Protein AF-A0A3B0XRI1-F1 (afdb_monomer_lite)

Foldseek 3Di:
DDPDPLVVLVVDLVSCLVVLVVVCVVDPDDDDSNCVSVVCVVCVVVVVVVCVVVVVVVVVVVVVVVVVD

Radius of gyration: 17.51 Å; chains: 1; bounding box: 32×22×46 Å

Structure (mmCIF, N/CA/C/O backbone):
data_AF-A0A3B0XRI1-F1
#
_entry.id   AF-A0A3B0XRI1-F1
#
loop_
_atom_site.group_PDB
_atom_site.id
_atom_site.type_symbol
_atom_site.label_atom_id
_atom_site.label_alt_id
_atom_site.label_comp_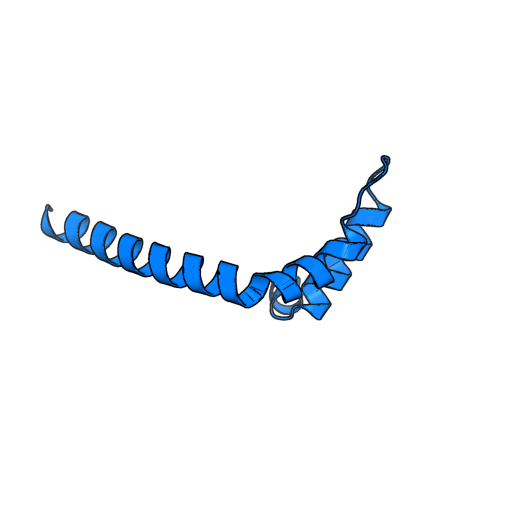id
_atom_site.label_asym_id
_atom_site.label_entity_id
_atom_site.label_seq_id
_atom_site.pdbx_PDB_ins_code
_atom_site.Cartn_x
_atom_site.Cartn_y
_atom_site.Cartn_z
_atom_site.occupancy
_atom_site.B_iso_or_equiv
_atom_site.auth_seq_id
_atom_site.auth_comp_id
_atom_site.auth_asym_id
_atom_site.auth_atom_id
_atom_site.pdbx_PDB_model_num
ATOM 1 N N . MET A 1 1 ? -17.179 11.001 -18.685 1.00 41.31 1 MET A N 1
ATOM 2 C CA . MET A 1 1 ? -16.175 10.895 -17.602 1.00 41.31 1 MET A CA 1
ATOM 3 C C . MET A 1 1 ? -15.812 9.431 -17.540 1.00 41.31 1 MET A C 1
ATOM 5 O O . MET A 1 1 ? -16.735 8.640 -17.561 1.00 41.31 1 MET A O 1
ATOM 9 N N . ILE A 1 2 ? -14.536 9.070 -17.655 1.00 43.75 2 ILE A N 1
ATOM 10 C CA . ILE A 1 2 ? -14.151 7.682 -17.954 1.00 43.75 2 ILE A CA 1
ATOM 11 C C . ILE A 1 2 ? -14.581 6.752 -16.807 1.00 43.75 2 ILE A C 1
ATOM 13 O O . ILE A 1 2 ? -14.064 6.861 -15.696 1.00 43.75 2 ILE A O 1
ATOM 17 N N . ASP A 1 3 ? -15.531 5.875 -17.138 1.00 53.66 3 ASP A N 1
ATOM 18 C CA . ASP A 1 3 ? -16.127 4.761 -16.387 1.00 53.66 3 ASP A CA 1
ATOM 19 C C . ASP A 1 3 ? -15.115 3.658 -16.019 1.00 53.66 3 ASP A C 1
ATOM 21 O O . ASP A 1 3 ? -15.292 2.487 -16.347 1.00 53.66 3 ASP A O 1
ATOM 25 N N . GLU A 1 4 ? -14.012 4.000 -15.363 1.00 64.81 4 GLU A N 1
ATOM 26 C CA . GLU A 1 4 ? -13.113 2.987 -14.808 1.00 64.81 4 GLU A CA 1
ATOM 27 C C . GLU A 1 4 ? -13.370 2.896 -13.297 1.00 64.81 4 GLU A C 1
ATOM 29 O O . GLU A 1 4 ? -13.424 3.903 -12.599 1.00 64.81 4 GLU A O 1
ATOM 34 N N . ASP A 1 5 ? -13.584 1.694 -12.763 1.00 74.94 5 ASP A N 1
ATOM 35 C CA . ASP A 1 5 ? -13.660 1.467 -11.318 1.00 74.94 5 ASP A CA 1
ATOM 36 C C . ASP A 1 5 ? -12.224 1.317 -10.790 1.00 74.94 5 ASP A C 1
ATOM 38 O O . ASP A 1 5 ? -11.681 0.218 -10.625 1.00 74.94 5 ASP A O 1
ATOM 42 N N . TRP A 1 6 ? -11.547 2.459 -10.635 1.00 71.88 6 TRP A N 1
ATOM 43 C CA . TRP A 1 6 ? -10.142 2.518 -10.211 1.00 71.88 6 TRP A CA 1
ATOM 44 C C . TRP A 1 6 ? -9.961 1.857 -8.842 1.00 71.88 6 TRP A C 1
ATOM 46 O O . TRP A 1 6 ? -8.971 1.163 -8.622 1.00 71.88 6 TRP A O 1
ATOM 56 N N . LEU A 1 7 ? -10.945 2.011 -7.949 1.00 79.56 7 LEU A N 1
ATOM 57 C CA . LEU A 1 7 ? -10.927 1.389 -6.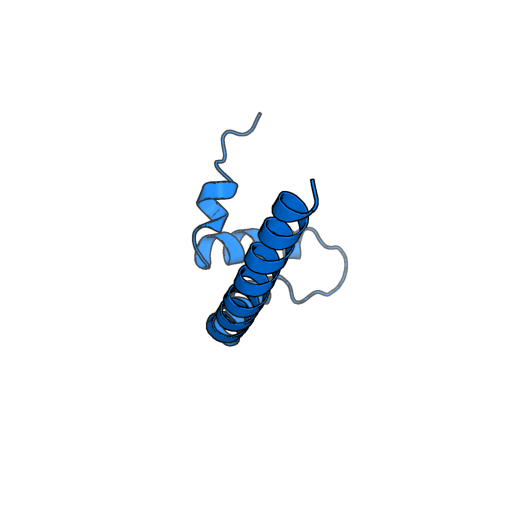627 1.00 79.56 7 LEU A CA 1
ATOM 58 C C . LEU A 1 7 ? -10.980 -0.137 -6.722 1.00 79.56 7 LEU A C 1
ATOM 60 O O . LEU A 1 7 ? -10.186 -0.800 -6.057 1.00 79.56 7 LEU A O 1
ATOM 64 N N . ARG A 1 8 ? -11.824 -0.708 -7.595 1.00 82.19 8 ARG A N 1
ATOM 65 C CA . ARG A 1 8 ? -11.774 -2.155 -7.878 1.00 82.19 8 ARG A CA 1
ATOM 66 C C . ARG A 1 8 ? -10.447 -2.587 -8.476 1.00 82.19 8 ARG A C 1
ATOM 68 O O . ARG A 1 8 ? -9.958 -3.659 -8.139 1.00 82.19 8 ARG A O 1
ATOM 75 N N . SER A 1 9 ? -9.854 -1.771 -9.342 1.00 79.62 9 SER A N 1
ATOM 76 C CA . SER A 1 9 ? -8.557 -2.096 -9.943 1.00 79.62 9 SER A CA 1
ATOM 77 C C . SER A 1 9 ? -7.463 -2.197 -8.874 1.00 79.62 9 SER A C 1
ATOM 79 O O . SER A 1 9 ? -6.639 -3.102 -8.926 1.00 79.62 9 SER A O 1
ATOM 81 N N . TYR A 1 10 ? -7.504 -1.357 -7.839 1.00 87.00 10 TYR A N 1
ATOM 82 C CA . TYR A 1 10 ? -6.558 -1.418 -6.719 1.00 87.00 10 TYR A CA 1
ATOM 83 C C . TYR A 1 10 ? -6.824 -2.538 -5.709 1.00 87.00 10 TYR A C 1
ATOM 85 O O . TYR A 1 10 ? -6.008 -2.745 -4.817 1.00 87.00 10 TYR A O 1
ATOM 93 N N . ALA A 1 11 ? -7.920 -3.290 -5.844 1.00 88.94 11 ALA A N 1
ATOM 94 C CA . ALA A 1 11 ? -8.202 -4.428 -4.969 1.00 88.94 11 ALA A CA 1
ATOM 95 C C . ALA A 1 11 ? -7.227 -5.603 -5.176 1.00 88.94 11 ALA A C 1
ATOM 97 O O . ALA A 1 11 ? -7.195 -6.525 -4.365 1.00 88.94 11 ALA A O 1
ATOM 98 N N . THR A 1 12 ? -6.447 -5.583 -6.261 1.00 91.81 12 THR A N 1
ATOM 99 C CA . THR A 1 12 ? -5.465 -6.621 -6.600 1.00 91.81 12 THR A CA 1
ATOM 100 C C . THR A 1 12 ? -4.083 -6.009 -6.773 1.00 91.81 12 THR A C 1
ATOM 102 O O . THR A 1 12 ? -3.949 -4.872 -7.236 1.00 91.81 12 THR A O 1
ATOM 105 N N . VAL A 1 13 ? -3.044 -6.777 -6.446 1.00 92.81 13 VAL A N 1
ATOM 106 C CA . VAL A 1 13 ? -1.654 -6.341 -6.622 1.00 92.81 13 VAL A CA 1
ATOM 107 C C . VAL A 1 13 ? -1.359 -6.072 -8.099 1.00 92.81 13 VAL A C 1
ATOM 109 O O . VAL A 1 13 ? -0.701 -5.091 -8.426 1.00 92.81 13 VAL A O 1
ATOM 112 N N . GLU A 1 14 ? -1.912 -6.877 -9.001 1.00 93.06 14 GLU A N 1
ATOM 113 C CA . GLU A 1 14 ? -1.754 -6.755 -10.452 1.00 93.06 14 GLU A CA 1
ATOM 114 C C . GLU A 1 14 ? -2.358 -5.448 -10.982 1.00 93.06 14 GLU A C 1
ATOM 116 O O . GLU A 1 14 ? -1.828 -4.825 -11.907 1.00 93.06 14 GLU A O 1
ATOM 121 N N . GLY A 1 15 ? -3.480 -5.009 -10.409 1.00 92.31 15 GLY A N 1
ATOM 122 C CA . GLY A 1 15 ? -4.086 -3.737 -10.778 1.00 92.31 15 GLY A CA 1
ATOM 123 C C . GLY A 1 15 ? -3.338 -2.532 -10.203 1.00 92.31 15 GLY A C 1
ATOM 124 O O . GLY A 1 15 ? -3.201 -1.523 -10.901 1.00 92.31 15 GLY A O 1
ATOM 125 N N . ILE A 1 16 ? -2.763 -2.653 -9.000 1.00 93.31 16 ILE A N 1
ATOM 126 C CA . ILE A 1 16 ? -1.826 -1.656 -8.453 1.00 93.31 16 ILE A CA 1
ATOM 127 C C . ILE A 1 16 ? -0.583 -1.554 -9.348 1.00 93.31 16 ILE A C 1
ATOM 129 O O . ILE A 1 16 ? -0.218 -0.460 -9.773 1.00 93.31 16 ILE A O 1
ATOM 133 N N . GLU A 1 17 ? 0.025 -2.682 -9.708 1.00 94.69 17 GLU A N 1
ATOM 134 C CA . GLU A 1 17 ? 1.191 -2.760 -10.593 1.00 94.69 17 GLU A CA 1
ATOM 135 C C . GLU A 1 17 ? 0.923 -2.108 -11.953 1.00 94.69 17 GLU A C 1
ATOM 137 O O . GLU A 1 17 ? 1.707 -1.282 -12.424 1.00 94.69 17 GLU A O 1
ATOM 142 N N . ARG A 1 18 ? -0.238 -2.384 -12.557 1.00 92.88 18 ARG A N 1
ATOM 143 C CA . ARG A 1 18 ? -0.647 -1.756 -13.819 1.00 92.88 18 ARG A CA 1
ATOM 144 C C . ARG A 1 18 ? -0.774 -0.241 -13.700 1.00 92.88 18 ARG A C 1
ATOM 146 O O . ARG A 1 18 ? -0.408 0.484 -14.626 1.00 92.88 18 ARG A O 1
ATOM 153 N N . ALA A 1 19 ? -1.307 0.253 -12.589 1.00 92.31 19 ALA A N 1
ATOM 154 C CA . ALA A 1 19 ? -1.415 1.686 -12.363 1.00 92.31 19 ALA A CA 1
ATOM 155 C C . ALA A 1 19 ? -0.043 2.334 -12.166 1.00 92.31 19 ALA A C 1
ATOM 157 O O . ALA A 1 19 ? 0.237 3.355 -12.793 1.00 92.31 19 ALA A O 1
ATOM 158 N N . LEU A 1 20 ? 0.833 1.707 -11.381 1.00 94.56 20 LEU A N 1
ATOM 159 C CA . LEU A 1 20 ? 2.206 2.163 -11.187 1.00 94.56 20 LEU A CA 1
ATOM 160 C C . LEU A 1 20 ? 2.991 2.189 -12.507 1.00 94.56 20 LEU A C 1
ATOM 162 O O . LEU A 1 20 ? 3.668 3.177 -12.788 1.00 94.56 20 LEU A O 1
ATOM 166 N N . PHE A 1 21 ? 2.810 1.188 -13.373 1.00 94.06 21 PHE A N 1
ATOM 167 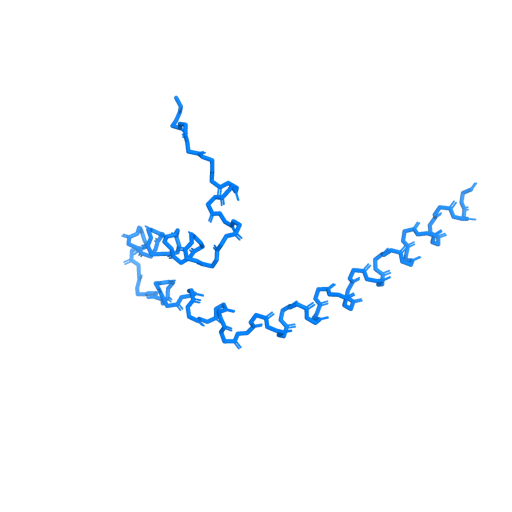C CA . PHE A 1 21 ? 3.377 1.167 -14.724 1.00 94.06 21 PHE A CA 1
ATOM 168 C C . PHE A 1 21 ? 2.852 2.311 -15.610 1.00 94.06 21 PHE A C 1
ATOM 170 O O . PHE A 1 21 ? 3.612 2.972 -16.314 1.00 94.06 21 PHE A O 1
ATOM 177 N N . ARG A 1 22 ? 1.546 2.612 -15.569 1.00 92.56 22 ARG A N 1
ATOM 178 C CA . ARG A 1 22 ? 0.984 3.760 -16.312 1.00 92.56 22 ARG A CA 1
ATOM 179 C C . ARG A 1 22 ? 1.526 5.095 -15.797 1.00 92.56 22 ARG A C 1
ATOM 181 O O . ARG A 1 22 ? 1.715 6.020 -16.587 1.00 92.56 22 ARG A O 1
ATOM 188 N N . ILE A 1 23 ? 1.730 5.213 -14.485 1.00 93.06 23 ILE A N 1
ATOM 189 C CA . ILE A 1 23 ? 2.255 6.426 -13.849 1.00 93.06 23 ILE A CA 1
ATOM 190 C C . ILE A 1 23 ? 3.739 6.599 -14.179 1.00 93.06 23 ILE A C 1
ATOM 192 O O . ILE A 1 23 ? 4.139 7.709 -14.528 1.00 93.06 23 ILE A O 1
ATOM 196 N N . SER A 1 24 ? 4.534 5.526 -14.144 1.00 95.88 24 SER A N 1
ATOM 197 C CA . SER A 1 24 ? 5.975 5.578 -14.421 1.00 95.88 24 SER A CA 1
ATOM 198 C C . SER A 1 24 ? 6.277 6.189 -15.793 1.00 95.88 24 SER A C 1
ATOM 200 O O . SER A 1 24 ? 7.163 7.037 -15.896 1.00 95.88 24 SER A O 1
ATOM 202 N N . GLY A 1 25 ? 5.478 5.858 -16.817 1.00 94.56 25 GLY A N 1
ATOM 203 C CA . GLY A 1 25 ? 5.607 6.407 -18.172 1.00 94.56 25 GLY A CA 1
ATOM 204 C C . GLY A 1 25 ? 5.208 7.882 -18.321 1.00 94.56 25 GLY A C 1
ATOM 205 O O . GLY A 1 25 ? 5.548 8.509 -19.322 1.00 94.56 25 GLY A O 1
ATOM 206 N N . ARG A 1 26 ? 4.496 8.465 -17.346 1.00 95.50 26 ARG A N 1
ATOM 207 C CA . ARG A 1 26 ? 4.129 9.896 -17.338 1.00 95.50 26 ARG A CA 1
ATOM 208 C C . ARG A 1 26 ? 5.166 10.767 -16.629 1.00 95.50 26 ARG A C 1
ATOM 210 O O . ARG A 1 26 ? 5.137 11.989 -16.774 1.00 95.50 26 ARG A O 1
ATOM 217 N N . ILE A 1 27 ? 6.064 10.163 -15.852 1.00 94.75 27 ILE A N 1
ATOM 218 C CA . ILE A 1 27 ? 7.093 10.877 -15.099 1.00 94.75 27 ILE A CA 1
ATOM 219 C C . ILE A 1 27 ? 8.288 11.159 -16.011 1.00 94.75 27 ILE A C 1
ATOM 221 O O . ILE A 1 27 ? 8.873 10.258 -16.600 1.00 94.75 27 ILE A O 1
ATOM 225 N N . ARG A 1 28 ? 8.665 12.439 -16.111 1.00 93.19 28 ARG A N 1
ATOM 226 C CA . ARG A 1 28 ? 9.725 12.917 -17.019 1.00 93.19 28 ARG A CA 1
ATOM 227 C C . ARG A 1 28 ? 11.144 12.516 -16.606 1.00 93.19 28 ARG A C 1
ATOM 229 O O . ARG A 1 28 ? 12.045 12.564 -17.434 1.00 93.19 28 ARG A O 1
ATOM 236 N N . PHE A 1 29 ? 11.354 12.184 -15.337 1.00 93.88 29 PHE A N 1
ATOM 237 C CA . PHE A 1 29 ? 12.658 11.816 -14.791 1.00 93.88 29 PHE A CA 1
ATOM 238 C C . PHE A 1 29 ? 12.754 10.309 -14.527 1.00 93.88 29 PHE A C 1
ATOM 240 O O . PHE A 1 29 ? 11.743 9.613 -14.397 1.00 93.88 29 PHE A O 1
ATOM 247 N N . LYS A 1 30 ? 13.992 9.805 -14.433 1.00 93.00 30 LYS A N 1
ATOM 248 C CA . LYS A 1 30 ? 14.268 8.397 -14.122 1.00 93.00 30 LYS A CA 1
ATOM 249 C C . LYS A 1 30 ? 13.602 8.016 -12.797 1.00 93.00 30 LYS A C 1
ATOM 251 O O . LYS A 1 30 ? 13.833 8.664 -11.781 1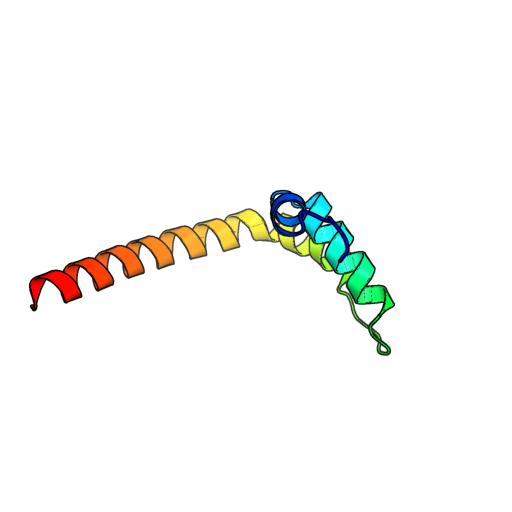.00 93.00 30 LYS A O 1
ATOM 256 N N . ASN A 1 31 ? 12.791 6.967 -12.821 1.00 95.12 31 ASN A N 1
ATOM 257 C CA . ASN A 1 31 ? 12.042 6.474 -11.672 1.00 95.12 31 ASN A CA 1
ATOM 258 C C . ASN A 1 31 ? 11.947 4.944 -11.729 1.00 95.12 31 ASN A C 1
ATOM 260 O O . ASN A 1 31 ? 12.149 4.362 -12.793 1.00 95.12 31 ASN A O 1
ATOM 264 N N . ASN A 1 32 ? 11.600 4.326 -10.600 1.00 94.81 32 ASN A N 1
ATOM 265 C CA . ASN A 1 32 ? 11.461 2.872 -10.465 1.00 94.81 32 ASN A CA 1
ATOM 266 C C . ASN A 1 32 ? 10.008 2.473 -10.148 1.00 94.81 32 ASN A C 1
ATOM 268 O O . ASN A 1 32 ? 9.756 1.430 -9.558 1.00 94.81 32 ASN A O 1
ATOM 272 N N . LEU A 1 33 ? 9.021 3.315 -10.492 1.00 94.56 33 LEU A N 1
ATOM 273 C CA . LEU A 1 33 ? 7.626 3.029 -10.132 1.00 94.56 33 LEU A CA 1
ATOM 274 C C . LEU A 1 33 ? 7.085 1.786 -10.839 1.00 94.56 33 LEU A C 1
ATOM 276 O O . LEU A 1 33 ? 6.239 1.105 -10.274 1.00 94.56 33 LEU A O 1
ATOM 280 N N . ALA A 1 34 ? 7.587 1.462 -12.034 1.00 94.00 34 ALA A N 1
ATOM 281 C CA . ALA A 1 34 ? 7.207 0.235 -12.733 1.00 94.00 34 ALA A CA 1
ATOM 282 C C . ALA A 1 34 ? 7.504 -1.032 -11.905 1.00 94.00 34 ALA A C 1
ATOM 284 O O . ALA A 1 34 ? 6.760 -2.002 -12.012 1.00 94.00 34 ALA A O 1
ATOM 285 N N . ASP A 1 35 ? 8.519 -0.989 -11.038 1.00 94.75 35 ASP A N 1
ATOM 286 C CA . ASP A 1 35 ? 8.923 -2.106 -10.178 1.00 94.75 35 ASP A CA 1
ATOM 287 C C . ASP A 1 35 ? 8.113 -2.165 -8.870 1.00 94.75 35 ASP A C 1
ATOM 289 O O . ASP A 1 35 ? 8.161 -3.153 -8.136 1.00 94.75 35 ASP A O 1
ATOM 293 N N . GLY A 1 36 ? 7.311 -1.134 -8.581 1.00 94.19 36 GLY A N 1
ATOM 294 C CA . GLY A 1 36 ? 6.615 -0.995 -7.302 1.00 94.19 36 GLY A CA 1
ATOM 295 C C . GLY A 1 36 ? 5.580 -2.092 -7.024 1.00 94.19 36 GLY A C 1
ATOM 296 O O . GLY A 1 36 ? 5.269 -2.356 -5.865 1.00 94.19 36 GLY A O 1
ATOM 297 N N . GLY A 1 37 ? 5.078 -2.782 -8.056 1.00 94.56 37 GLY A N 1
ATOM 298 C CA . GLY A 1 37 ? 4.252 -3.981 -7.875 1.00 94.56 37 GLY A CA 1
ATOM 299 C C . GLY A 1 37 ? 5.033 -5.142 -7.251 1.00 94.56 37 GLY A C 1
ATOM 300 O O . GLY A 1 37 ? 4.530 -5.827 -6.359 1.00 94.56 37 GLY A O 1
ATOM 301 N N . GLN A 1 38 ? 6.289 -5.330 -7.662 1.00 94.81 38 GLN A N 1
ATOM 302 C CA . GLN A 1 38 ? 7.167 -6.337 -7.075 1.00 94.81 38 GLN A CA 1
ATOM 303 C C . GLN A 1 38 ? 7.579 -5.954 -5.653 1.00 94.81 38 GLN A C 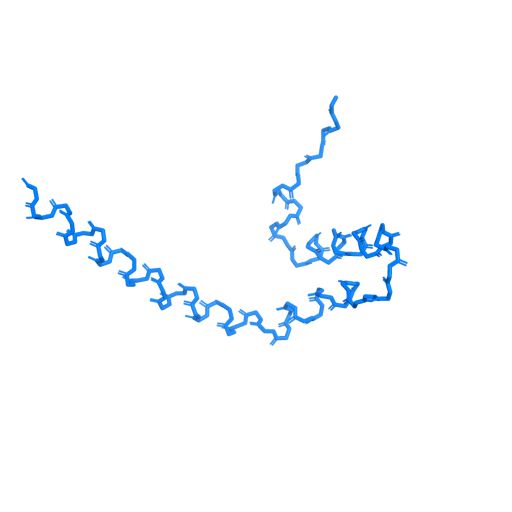1
ATOM 305 O O . GLN A 1 38 ? 7.548 -6.804 -4.762 1.00 94.81 38 GLN A O 1
ATOM 310 N N . ASP A 1 39 ? 7.891 -4.679 -5.418 1.00 95.56 39 ASP A N 1
ATOM 311 C CA . ASP A 1 39 ? 8.191 -4.187 -4.072 1.00 95.56 39 ASP A CA 1
ATOM 312 C C . ASP A 1 39 ? 7.004 -4.381 -3.125 1.00 95.56 39 ASP A C 1
ATOM 314 O O . ASP A 1 39 ? 7.191 -4.831 -1.993 1.00 95.56 39 ASP A O 1
ATOM 318 N N . LEU A 1 40 ? 5.778 -4.124 -3.595 1.00 94.94 40 LEU A N 1
ATOM 319 C CA . LEU A 1 40 ? 4.564 -4.383 -2.827 1.00 94.94 40 LEU A CA 1
ATOM 320 C C . LEU A 1 40 ? 4.434 -5.868 -2.466 1.00 94.94 40 LEU A C 1
ATOM 322 O O . LEU A 1 40 ? 4.149 -6.175 -1.313 1.00 94.94 40 LEU A O 1
ATOM 326 N N . ARG A 1 41 ? 4.683 -6.794 -3.403 1.00 95.75 41 ARG A N 1
ATOM 327 C CA . ARG A 1 41 ? 4.657 -8.242 -3.114 1.00 95.75 41 ARG A CA 1
ATOM 328 C C . ARG A 1 41 ? 5.688 -8.635 -2.063 1.00 95.75 41 ARG A C 1
ATOM 330 O O . ARG A 1 41 ? 5.351 -9.348 -1.121 1.00 95.75 41 ARG A O 1
ATOM 337 N N . ASN A 1 42 ? 6.913 -8.136 -2.197 1.00 97.44 42 ASN A N 1
ATOM 338 C CA . ASN A 1 42 ? 8.011 -8.453 -1.283 1.00 97.44 42 ASN A CA 1
ATOM 339 C C . ASN A 1 42 ? 7.726 -7.990 0.155 1.00 97.44 42 ASN A C 1
ATOM 341 O O . ASN A 1 42 ? 8.134 -8.653 1.106 1.00 97.44 42 ASN A O 1
ATOM 345 N N . HIS A 1 43 ? 7.009 -6.875 0.319 1.00 96.88 43 HIS A N 1
ATOM 346 C CA . HIS A 1 43 ? 6.749 -6.263 1.624 1.00 96.88 43 HIS A CA 1
ATOM 347 C C . HIS A 1 43 ? 5.305 -6.427 2.112 1.00 96.88 43 HIS A C 1
ATOM 349 O O . HIS A 1 43 ? 4.972 -5.911 3.179 1.00 96.88 43 HIS A O 1
ATOM 355 N N . TYR A 1 44 ? 4.450 -7.152 1.383 1.00 95.38 44 TYR A N 1
ATOM 356 C CA . TYR A 1 44 ? 3.016 -7.227 1.677 1.00 95.38 44 TYR A CA 1
ATOM 357 C C . TYR A 1 44 ? 2.747 -7.689 3.113 1.00 95.38 44 TYR A C 1
ATOM 359 O O . TYR A 1 44 ? 1.973 -7.065 3.832 1.00 95.38 44 TYR A O 1
ATOM 367 N N . GLY A 1 45 ? 3.449 -8.733 3.567 1.00 97.19 45 GLY A N 1
ATOM 368 C CA . GLY A 1 45 ? 3.300 -9.251 4.929 1.00 97.19 45 GLY A CA 1
ATOM 369 C C . GLY A 1 45 ? 3.740 -8.263 6.015 1.00 97.19 45 GLY A C 1
ATOM 370 O O . GLY A 1 45 ? 3.102 -8.184 7.062 1.00 97.19 45 GLY A O 1
ATOM 371 N N . ALA A 1 46 ? 4.792 -7.474 5.769 1.00 98.12 46 ALA A N 1
ATOM 372 C CA . ALA A 1 46 ? 5.247 -6.451 6.712 1.00 98.12 46 ALA A CA 1
ATOM 373 C C . ALA A 1 46 ? 4.244 -5.290 6.797 1.00 98.12 46 ALA A C 1
ATOM 375 O O . ALA A 1 46 ? 3.843 -4.900 7.891 1.00 98.12 46 ALA A O 1
ATOM 376 N N . LEU A 1 47 ? 3.768 -4.810 5.644 1.00 96.62 47 LEU A N 1
ATOM 377 C CA . LEU A 1 47 ? 2.730 -3.780 5.560 1.00 96.62 47 LEU A CA 1
ATOM 378 C C . LEU A 1 47 ? 1.430 -4.234 6.237 1.00 96.62 47 LEU A C 1
ATOM 380 O O . LEU A 1 47 ? 0.805 -3.461 6.963 1.00 96.62 47 LEU A O 1
ATOM 384 N N . GLU A 1 48 ? 1.031 -5.493 6.041 1.00 96.75 48 GLU A N 1
ATOM 385 C CA . GLU A 1 48 ? -0.135 -6.074 6.705 1.00 96.75 48 GLU A CA 1
ATOM 386 C C . GLU A 1 48 ? 0.044 -6.121 8.228 1.00 96.75 48 GLU A C 1
ATOM 388 O O . GLU A 1 48 ? -0.867 -5.741 8.970 1.00 96.75 48 GLU A O 1
ATOM 393 N N . ALA A 1 49 ? 1.208 -6.562 8.710 1.00 98.31 49 ALA A N 1
ATOM 394 C CA . ALA A 1 49 ? 1.506 -6.613 10.137 1.00 98.31 49 ALA A CA 1
ATOM 395 C C . ALA A 1 49 ? 1.467 -5.214 10.775 1.00 98.31 49 ALA A C 1
ATOM 397 O O . ALA A 1 49 ? 0.830 -5.030 11.819 1.00 98.31 49 ALA A O 1
ATOM 398 N N . ASP A 1 50 ? 2.076 -4.224 10.121 1.00 98.25 50 ASP A N 1
ATOM 399 C CA . ASP A 1 50 ? 2.066 -2.831 10.564 1.00 98.25 50 ASP A CA 1
ATOM 400 C C . ASP A 1 50 ? 0.647 -2.260 10.583 1.00 98.25 50 ASP A C 1
ATOM 402 O O . ASP A 1 50 ? 0.235 -1.657 11.580 1.00 98.25 50 ASP A O 1
ATOM 406 N N . PHE A 1 51 ? -0.143 -2.517 9.534 1.00 97.88 51 PHE A N 1
ATOM 407 C CA . PHE A 1 51 ? -1.541 -2.103 9.477 1.00 97.88 51 PHE A CA 1
ATOM 408 C C . PHE A 1 51 ? -2.349 -2.702 10.630 1.00 97.88 51 PHE A C 1
ATOM 410 O O . PHE A 1 51 ? -3.042 -1.974 11.337 1.00 97.88 51 PHE A O 1
ATOM 417 N N . ARG A 1 52 ? -2.247 -4.016 10.867 1.00 98.25 52 ARG A N 1
ATOM 418 C CA . ARG A 1 52 ? -2.982 -4.694 11.949 1.00 98.25 52 ARG A CA 1
ATOM 419 C C . ARG A 1 52 ? -2.600 -4.145 13.320 1.00 98.25 52 ARG A C 1
ATOM 421 O O . ARG A 1 52 ? -3.480 -3.899 14.150 1.00 98.25 52 ARG A O 1
ATOM 428 N N . ARG A 1 53 ? -1.304 -3.911 13.544 1.00 98.44 53 ARG A N 1
ATOM 429 C CA . ARG A 1 53 ? -0.793 -3.316 14.781 1.00 98.44 53 ARG A CA 1
ATOM 430 C C . ARG A 1 53 ? -1.354 -1.912 14.989 1.00 98.44 53 ARG A C 1
ATOM 432 O O . ARG A 1 53 ? -1.913 -1.634 16.051 1.00 98.44 53 ARG A O 1
ATOM 439 N N . PHE A 1 54 ? -1.234 -1.047 13.986 1.00 98.44 54 PHE A N 1
ATOM 440 C CA . PHE A 1 54 ? -1.704 0.332 14.066 1.00 98.44 54 PHE A CA 1
ATOM 441 C C . PHE A 1 54 ? -3.227 0.412 14.207 1.00 98.44 54 PHE A C 1
ATOM 443 O O . PHE A 1 54 ? -3.738 1.144 15.051 1.00 98.44 54 PHE A O 1
ATOM 450 N N . PHE A 1 55 ? -3.974 -0.380 13.438 1.00 98.31 55 PHE A N 1
ATOM 451 C CA . PHE A 1 55 ? -5.434 -0.344 13.455 1.00 98.31 55 PHE A CA 1
ATOM 452 C C . PHE A 1 55 ? -6.003 -0.750 14.821 1.00 98.31 55 PHE A C 1
ATOM 454 O O . PHE A 1 55 ? -6.928 -0.111 15.318 1.00 98.31 55 PHE A O 1
ATOM 461 N N . SER A 1 56 ? -5.404 -1.740 15.491 1.00 98.31 56 SER A N 1
ATOM 462 C CA . SER A 1 56 ? -5.779 -2.091 16.869 1.00 98.31 56 SER A CA 1
ATOM 463 C C . SER A 1 56 ? -5.556 -0.930 17.850 1.00 98.31 56 SER A C 1
ATOM 465 O O . SER A 1 56 ? -6.389 -0.678 18.727 1.00 98.31 56 SER A O 1
ATOM 467 N N . GLN A 1 57 ? -4.440 -0.207 17.712 1.00 98.31 57 GLN A N 1
ATOM 468 C CA . GLN A 1 57 ? -4.151 0.979 18.526 1.00 98.31 57 GLN A CA 1
ATOM 469 C C . GLN A 1 57 ? -5.163 2.096 18.254 1.00 98.31 57 GLN A C 1
ATOM 471 O O . GLN A 1 57 ? -5.680 2.697 19.196 1.00 98.31 57 GLN A O 1
ATOM 476 N N . LEU A 1 58 ? -5.503 2.323 16.984 1.00 98.12 58 LEU A N 1
ATOM 477 C CA . LEU A 1 58 ? -6.501 3.303 16.565 1.00 98.12 58 LEU A CA 1
ATOM 478 C C . LEU A 1 58 ? -7.880 3.004 17.163 1.00 98.12 58 LEU A C 1
ATOM 480 O O . LEU A 1 58 ? -8.506 3.898 17.729 1.00 98.12 58 LEU A O 1
ATOM 484 N N . VAL A 1 59 ? -8.338 1.750 17.096 1.00 98.06 59 VAL A N 1
ATOM 485 C CA . VAL A 1 59 ? -9.613 1.328 17.704 1.00 98.06 59 VAL A CA 1
ATOM 486 C C . VAL A 1 59 ? -9.614 1.608 19.205 1.00 98.06 59 VAL A C 1
ATOM 488 O O . VAL A 1 59 ? -10.573 2.181 19.721 1.00 98.06 59 VAL A O 1
ATOM 491 N N . THR A 1 60 ? -8.525 1.259 19.894 1.00 98.00 60 THR A N 1
ATOM 492 C CA . THR A 1 60 ? -8.380 1.492 21.339 1.00 98.00 60 THR A CA 1
ATOM 493 C C . THR A 1 60 ? -8.455 2.984 21.664 1.00 98.00 60 THR A C 1
ATOM 495 O O . THR A 1 60 ? -9.184 3.389 22.568 1.00 98.00 60 THR A O 1
ATOM 498 N N . HIS A 1 61 ? -7.750 3.813 20.894 1.00 97.94 61 HIS A N 1
ATOM 499 C CA . HIS A 1 61 ? -7.742 5.262 21.063 1.00 97.94 61 HIS A CA 1
ATOM 500 C C . HIS A 1 61 ? -9.134 5.876 20.857 1.00 97.94 61 HIS A C 1
ATOM 502 O O . HIS A 1 61 ? -9.616 6.614 21.713 1.00 97.94 61 HIS A O 1
ATOM 508 N N . VAL A 1 62 ? -9.826 5.517 19.771 1.00 98.06 62 VAL A N 1
ATOM 509 C CA . VAL A 1 62 ? -11.179 6.021 19.479 1.00 98.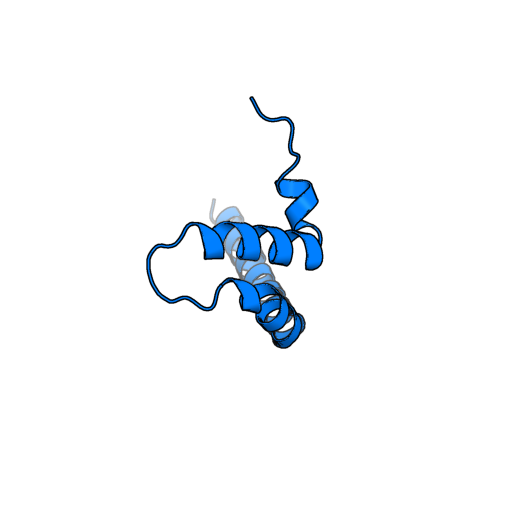06 62 VAL A CA 1
ATOM 510 C C . VAL A 1 62 ? -12.185 5.590 20.551 1.00 98.06 62 VAL A C 1
ATOM 512 O O . VAL A 1 62 ? -13.055 6.372 20.927 1.00 98.06 62 VAL A O 1
ATOM 515 N N . GLN A 1 63 ? -12.079 4.366 21.074 1.00 97.12 63 GLN A N 1
ATOM 516 C CA . GLN A 1 63 ? -12.927 3.914 22.181 1.00 97.12 63 GLN A CA 1
ATOM 517 C C . GLN A 1 63 ? -12.653 4.679 23.478 1.00 97.12 63 GLN A C 1
ATOM 519 O O . GLN A 1 63 ? -13.593 4.950 24.220 1.00 97.12 63 GLN A O 1
ATOM 524 N N . ALA A 1 64 ? -11.393 5.020 23.759 1.00 95.94 64 ALA A N 1
ATOM 525 C CA . ALA A 1 64 ? -11.037 5.827 24.920 1.00 95.94 64 ALA A CA 1
ATOM 526 C C . ALA A 1 64 ? -11.600 7.253 24.813 1.00 95.94 64 ALA A C 1
ATOM 528 O O . ALA A 1 64 ? -12.158 7.740 25.791 1.00 95.94 64 ALA A O 1
ATOM 529 N N . LEU A 1 65 ? -11.536 7.877 23.628 1.00 96.50 65 LEU A N 1
ATOM 530 C CA . LEU A 1 65 ? -12.136 9.196 23.386 1.00 96.50 65 LEU A CA 1
ATOM 531 C C . LEU A 1 65 ? -13.646 9.191 23.648 1.00 96.50 65 LEU A C 1
ATOM 533 O O . LEU A 1 65 ? -14.136 10.023 24.396 1.00 96.50 65 LEU A O 1
ATOM 537 N N . LYS A 1 66 ? -14.370 8.190 23.131 1.00 90.06 66 LYS A N 1
ATOM 538 C CA . LYS A 1 66 ? -15.826 8.064 23.332 1.00 90.06 66 LYS A CA 1
ATOM 539 C C . LYS A 1 66 ? -16.263 7.839 24.783 1.00 90.06 66 LYS A C 1
ATOM 541 O O . LYS A 1 66 ? -17.444 7.966 25.064 1.00 90.06 66 LYS A O 1
ATOM 546 N N . LYS A 1 67 ? -15.361 7.398 25.665 1.00 76.94 67 LYS A N 1
ATOM 547 C CA . LYS A 1 67 ? -15.650 7.186 27.096 1.00 76.94 67 LYS A CA 1
ATOM 548 C C . LYS A 1 67 ? -15.381 8.429 27.947 1.00 76.94 67 LYS A C 1
ATOM 550 O O . LYS A 1 67 ? -15.711 8.412 29.128 1.00 76.94 67 LYS A O 1
ATOM 555 N N . ALA A 1 68 ? -14.694 9.424 27.389 1.00 67.25 68 ALA A N 1
ATOM 556 C CA . ALA A 1 68 ? -14.348 10.665 28.073 1.00 67.25 68 ALA A CA 1
ATOM 557 C C . ALA A 1 68 ? -15.400 11.774 27.872 1.00 67.25 68 ALA A C 1
ATOM 559 O O . ALA A 1 68 ? -15.336 12.777 28.580 1.00 67.25 68 ALA A O 1
ATOM 560 N N . ASP A 1 69 ? -16.341 11.561 26.946 1.00 53.22 69 ASP A N 1
ATOM 561 C CA . ASP A 1 69 ? -17.568 12.341 26.732 1.00 53.22 69 ASP A CA 1
ATOM 562 C C . ASP A 1 69 ? -18.759 11.701 27.471 1.00 53.22 69 ASP A C 1
ATOM 564 O O . ASP A 1 69 ? -19.663 12.453 27.904 1.00 53.22 69 ASP A O 1
#

Secondary structure (DSSP, 8-state):
-----HHHHTTSHHHHHHHHHHHHTT-SS---GGGHHHHHHHHHHHHHHHHHHHHHHHHHHHHHHHTT-

Sequence (69 aa):
MIDEDWLRSYATVEGIERALFRISGRIRFKNNLADGGQDLRNHYGALEADFRRFFSQLVTHVQALKKAD

pLDDT: mean 90.13, std 12.79, range [41.31, 98.44]

InterPro domains:
  IPR007431 Acyl carrier protein phosphodiesterase [PF04336] (1-58)
  IPR007431 Acyl carrier protein phosphodiesterase [PTHR38764] (1-64)

Organism: NCBI:txid652676